Protein AF-A0A6A4PT40-F1 (afdb_monomer_lite)

Foldseek 3Di:
DQVLVCVLLVHDDPDDDDDDDPPDDDPDDDDDCVVCCVPVVDDDDQDPSNVVNVVVVVVCVVVVPDRDDDPPPPPPDDD

Radius of gyration: 19.83 Å; chains: 1; bounding box: 55×39×38 Å

Structure (mmCIF, N/CA/C/O backbone):
data_AF-A0A6A4PT40-F1
#
_entry.id   AF-A0A6A4PT40-F1
#
loop_
_atom_site.group_PDB
_atom_site.id
_atom_site.type_symbol
_atom_site.label_atom_id
_atom_site.label_alt_id
_atom_site.label_comp_id
_atom_site.label_asym_i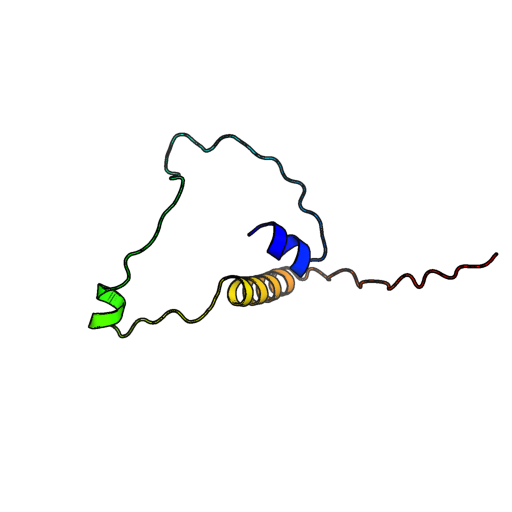d
_atom_site.label_entity_id
_atom_site.label_seq_id
_atom_site.pdbx_PDB_ins_code
_atom_site.Cartn_x
_atom_site.Cartn_y
_atom_site.Cartn_z
_atom_site.occupancy
_atom_site.B_iso_or_equiv
_atom_site.auth_seq_id
_atom_site.auth_comp_id
_atom_site.auth_asym_id
_atom_site.auth_atom_id
_atom_site.pdbx_PDB_model_num
ATOM 1 N N . MET A 1 1 ? -1.635 7.266 3.155 1.00 91.75 1 MET A N 1
ATOM 2 C CA . MET A 1 1 ? -2.224 5.906 3.166 1.00 91.75 1 MET A CA 1
ATOM 3 C C . MET A 1 1 ? -3.431 5.795 4.094 1.00 91.75 1 MET A C 1
ATOM 5 O O . MET A 1 1 ? -4.518 5.598 3.578 1.00 91.75 1 MET A O 1
ATOM 9 N N . VAL A 1 2 ? -3.288 5.950 5.422 1.00 94.56 2 VAL A N 1
ATOM 10 C CA . VAL A 1 2 ? -4.410 5.763 6.377 1.00 94.56 2 VAL A CA 1
ATOM 11 C C . VAL A 1 2 ? -5.648 6.597 6.022 1.00 94.56 2 VAL A C 1
ATOM 13 O O . VAL A 1 2 ? -6.738 6.048 6.009 1.00 94.56 2 VAL A O 1
ATOM 16 N N . GLY A 1 3 ? -5.495 7.871 5.643 1.00 96.56 3 GLY A N 1
ATOM 17 C CA . GLY A 1 3 ? -6.635 8.708 5.229 1.00 96.56 3 GLY A CA 1
ATOM 18 C C . GLY A 1 3 ? -7.448 8.127 4.062 1.00 96.56 3 GLY A C 1
ATOM 19 O O . GLY A 1 3 ? -8.669 8.091 4.135 1.00 96.56 3 GLY A O 1
ATOM 20 N N . MET A 1 4 ? -6.785 7.555 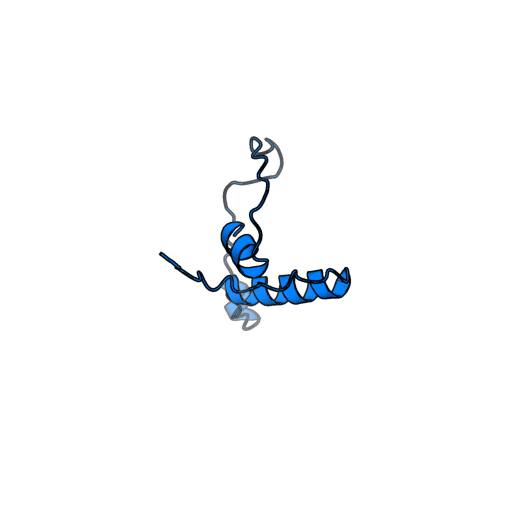3.050 1.00 96.31 4 MET A N 1
ATOM 21 C CA . MET A 1 4 ? -7.470 6.901 1.924 1.00 96.31 4 MET A CA 1
ATOM 22 C C . MET A 1 4 ? -8.271 5.672 2.381 1.00 96.31 4 MET A C 1
ATOM 24 O O . MET A 1 4 ? -9.335 5.393 1.841 1.00 96.31 4 MET A O 1
ATOM 28 N N . LEU A 1 5 ? -7.781 4.931 3.385 1.00 95.62 5 LEU A N 1
ATOM 29 C CA . LEU A 1 5 ? -8.544 3.832 3.986 1.00 95.62 5 LEU A CA 1
ATOM 30 C C . LEU A 1 5 ? -9.767 4.348 4.750 1.00 95.62 5 LEU A C 1
ATOM 32 O O . LEU A 1 5 ? -10.828 3.742 4.651 1.00 95.62 5 LEU A O 1
ATOM 36 N N . GLU A 1 6 ? -9.634 5.452 5.490 1.00 95.88 6 GLU A N 1
ATOM 37 C CA . GLU A 1 6 ? -10.763 6.059 6.206 1.00 95.88 6 GLU A CA 1
ATOM 38 C C . GLU A 1 6 ? -11.874 6.498 5.247 1.00 95.88 6 GLU A C 1
ATOM 40 O O . GLU A 1 6 ? -13.046 6.299 5.555 1.00 95.88 6 GLU A O 1
ATOM 45 N N . GLU A 1 7 ? -11.511 7.054 4.088 1.00 94.88 7 GLU A N 1
ATOM 46 C CA . GLU A 1 7 ? -12.444 7.427 3.018 1.00 94.88 7 GLU A CA 1
ATOM 47 C C . GLU A 1 7 ? -13.109 6.195 2.391 1.00 94.88 7 GLU A C 1
ATOM 49 O O . GLU A 1 7 ? -14.333 6.131 2.306 1.00 94.88 7 GLU A O 1
ATOM 54 N N . LEU A 1 8 ? -12.321 5.182 2.006 1.00 93.19 8 LEU A N 1
ATOM 55 C CA . LEU A 1 8 ? -12.835 3.952 1.388 1.00 93.19 8 LEU A CA 1
ATOM 56 C C . LEU A 1 8 ? -13.767 3.154 2.312 1.00 93.19 8 LEU A C 1
ATOM 58 O O . LEU A 1 8 ? -14.656 2.459 1.826 1.00 93.19 8 LEU A O 1
ATOM 62 N N . LEU A 1 9 ? -13.545 3.222 3.626 1.00 92.19 9 LEU A N 1
ATOM 63 C CA . LEU A 1 9 ? -14.313 2.494 4.641 1.00 92.19 9 LEU A CA 1
ATOM 64 C C . LEU A 1 9 ? -15.353 3.366 5.357 1.00 92.19 9 LEU A C 1
ATOM 66 O O . LEU A 1 9 ? -16.073 2.857 6.215 1.00 92.19 9 LEU A O 1
ATOM 70 N N . ASN A 1 10 ? -15.400 4.666 5.051 1.00 92.44 10 ASN A N 1
ATOM 71 C CA . ASN A 1 10 ? -16.191 5.673 5.760 1.00 92.44 10 ASN A CA 1
ATOM 72 C C . ASN A 1 10 ? -16.067 5.578 7.297 1.00 92.44 10 ASN A C 1
ATOM 74 O O . ASN A 1 10 ? -17.052 5.600 8.037 1.00 92.44 10 ASN A O 1
ATOM 78 N N . LYS A 1 11 ? -14.840 5.400 7.797 1.00 92.50 11 LYS A N 1
ATOM 79 C CA . LYS A 1 11 ? -14.583 5.173 9.224 1.00 92.50 11 LYS A CA 1
ATOM 80 C C . LYS A 1 11 ? -13.246 5.755 9.645 1.00 92.50 11 LYS A C 1
ATOM 82 O O . LYS A 1 11 ? -12.216 5.437 9.063 1.00 92.50 11 LYS A O 1
ATOM 87 N N . LYS A 1 12 ? -13.249 6.558 10.712 1.00 95.75 12 LYS A N 1
ATOM 88 C CA . LYS A 1 12 ? -12.018 7.103 11.295 1.00 95.75 12 LYS A CA 1
ATOM 89 C C . LYS A 1 12 ? -11.211 6.032 12.022 1.00 95.75 12 LYS A C 1
ATOM 91 O O . LYS A 1 12 ? -11.754 5.247 12.803 1.00 95.75 12 LYS A O 1
ATOM 96 N N . ALA A 1 13 ? -9.906 6.018 11.771 1.00 96.00 13 ALA A N 1
ATOM 97 C CA . ALA A 1 13 ? -8.984 5.099 12.410 1.00 96.00 13 ALA A CA 1
ATOM 98 C C . ALA A 1 13 ? -8.670 5.567 13.836 1.00 96.00 13 ALA A C 1
ATOM 100 O O . ALA A 1 13 ? -8.318 6.725 14.073 1.00 96.00 13 ALA A O 1
ATOM 101 N N . LYS A 1 14 ? -8.728 4.638 14.794 1.00 96.25 14 LYS A N 1
ATOM 102 C CA . LYS A 1 14 ? -8.182 4.844 16.140 1.00 96.25 14 LYS A CA 1
ATOM 103 C C . LYS A 1 14 ? -6.667 4.651 16.069 1.00 96.25 14 LYS A C 1
ATOM 105 O O . LYS A 1 14 ? -6.185 3.523 16.050 1.00 96.25 14 LYS A O 1
ATOM 110 N N . LYS A 1 15 ? -5.926 5.750 15.942 1.00 93.69 15 LYS A N 1
ATOM 111 C CA . LYS A 1 15 ? -4.470 5.741 15.746 1.00 93.69 15 LYS A CA 1
ATOM 112 C C . LYS A 1 15 ? -3.750 5.689 17.095 1.00 93.69 15 LYS A C 1
ATOM 114 O O . LYS A 1 15 ? -3.950 6.572 17.921 1.00 93.69 15 LYS A O 1
ATOM 119 N N . HIS A 1 16 ? -2.885 4.696 17.284 1.00 94.81 16 HIS A N 1
ATOM 120 C CA . HIS A 1 16 ? -1.919 4.644 18.382 1.00 94.81 16 HIS A CA 1
ATOM 121 C C . HIS A 1 16 ? -0.516 4.703 17.776 1.00 94.81 16 HIS A C 1
ATOM 123 O O . H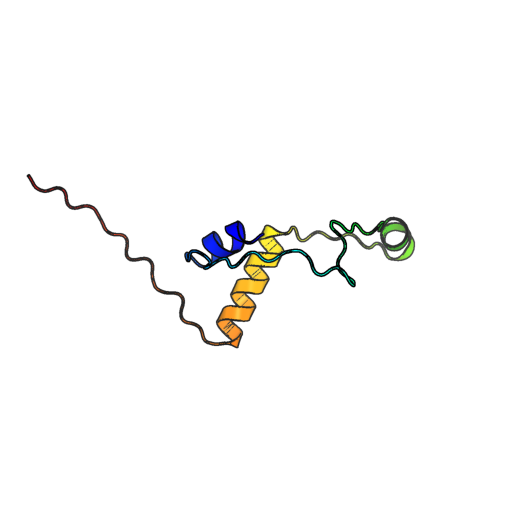IS A 1 16 ? 0.008 3.699 17.298 1.00 94.81 16 HIS A O 1
ATOM 129 N N . VAL A 1 17 ? 0.037 5.913 17.682 1.00 92.12 17 VAL A N 1
ATOM 130 C CA . VAL A 1 17 ? 1.347 6.137 17.064 1.00 92.12 17 VAL A CA 1
ATOM 131 C C . VAL A 1 17 ? 2.426 5.811 18.088 1.00 92.12 17 VAL A C 1
ATOM 133 O O . VAL A 1 17 ? 2.468 6.421 19.153 1.00 92.12 17 VAL A O 1
ATOM 136 N N . ILE A 1 18 ? 3.296 4.867 17.748 1.00 91.88 18 ILE A N 1
ATOM 137 C CA . ILE A 1 18 ? 4.462 4.497 18.551 1.00 91.88 18 ILE A CA 1
ATOM 138 C C . ILE A 1 18 ? 5.744 4.950 17.853 1.00 91.88 18 ILE A C 1
ATOM 140 O O . ILE A 1 18 ? 5.754 5.218 16.650 1.00 91.88 18 ILE A O 1
ATOM 144 N N . LYS A 1 19 ? 6.838 5.039 18.612 1.00 90.88 19 LYS A N 1
ATOM 145 C CA . LYS A 1 19 ? 8.163 5.306 18.048 1.00 90.88 19 LYS A CA 1
ATOM 146 C C . LYS A 1 19 ? 8.562 4.151 17.125 1.00 90.88 19 LYS A C 1
ATOM 148 O O . LYS A 1 19 ? 8.345 2.994 17.477 1.00 90.88 19 LYS A O 1
ATOM 153 N N . MET A 1 20 ? 9.157 4.479 15.975 1.00 88.19 20 MET A N 1
ATOM 154 C CA . MET A 1 20 ? 9.693 3.483 15.044 1.00 88.19 20 MET A CA 1
ATOM 155 C C . MET A 1 20 ? 10.621 2.513 15.797 1.00 88.19 20 MET A C 1
ATOM 157 O O . MET A 1 20 ? 11.499 2.989 16.532 1.00 88.19 20 MET A O 1
ATOM 161 N N . PRO A 1 21 ? 10.420 1.190 15.658 1.00 87.50 21 PRO A N 1
ATOM 162 C CA . PRO A 1 21 ? 11.339 0.201 16.200 1.00 87.50 21 PRO A CA 1
ATOM 163 C C . PRO A 1 21 ? 12.766 0.489 15.733 1.00 87.50 21 PRO A C 1
ATOM 165 O O . PRO A 1 21 ? 12.997 0.868 14.589 1.00 87.50 21 PRO A O 1
ATOM 168 N N . ILE A 1 22 ? 13.738 0.335 16.632 1.00 81.81 22 ILE A N 1
ATOM 169 C CA . ILE A 1 22 ? 15.148 0.646 16.337 1.00 81.81 22 ILE A CA 1
ATOM 170 C C . ILE A 1 22 ? 15.740 -0.362 15.332 1.00 81.81 22 ILE A C 1
ATOM 172 O O . ILE A 1 22 ? 16.760 -0.094 14.704 1.00 81.81 22 ILE A O 1
ATOM 176 N N . ASN A 1 23 ? 15.108 -1.524 15.170 1.00 84.81 23 ASN A N 1
ATOM 177 C CA . ASN A 1 23 ? 15.580 -2.631 14.354 1.00 84.81 23 ASN A CA 1
ATOM 178 C C . ASN A 1 23 ? 14.684 -2.876 13.127 1.00 84.81 23 ASN A C 1
ATOM 180 O O . ASN A 1 23 ? 13.479 -3.065 13.248 1.00 84.81 23 ASN A O 1
ATOM 184 N N . GLY A 1 24 ? 15.302 -2.969 11.949 1.00 83.88 24 GLY A N 1
ATOM 185 C CA . GLY A 1 24 ? 14.684 -3.494 10.724 1.00 83.88 24 GLY A CA 1
ATOM 186 C C . GLY A 1 24 ? 13.890 -2.487 9.888 1.00 83.88 24 GLY A C 1
ATOM 187 O O . GLY A 1 24 ? 13.992 -2.532 8.663 1.00 83.88 24 GLY A O 1
ATOM 188 N N . ASP A 1 25 ? 13.160 -1.562 10.512 1.00 89.38 25 ASP A N 1
ATOM 189 C CA . ASP A 1 25 ? 12.424 -0.526 9.782 1.00 89.38 25 ASP A CA 1
ATOM 190 C C . ASP A 1 25 ? 13.354 0.597 9.309 1.00 89.38 25 ASP A C 1
ATOM 192 O O . ASP A 1 25 ? 14.225 1.075 10.038 1.00 89.38 25 ASP A O 1
ATOM 196 N N . VAL A 1 26 ? 13.135 1.059 8.078 1.00 89.44 26 VAL A N 1
ATOM 197 C CA . VAL A 1 26 ? 13.790 2.249 7.525 1.00 89.44 26 VAL A CA 1
ATOM 198 C C . VAL A 1 26 ? 12.736 3.303 7.176 1.00 89.44 26 VAL A C 1
ATOM 200 O O . VAL A 1 26 ? 11.625 2.940 6.786 1.00 89.44 26 VAL A O 1
ATOM 203 N N . PRO A 1 27 ? 13.051 4.609 7.256 1.00 88.75 27 PRO A N 1
ATOM 204 C CA . PRO A 1 27 ? 12.061 5.661 7.021 1.00 88.75 27 PRO A CA 1
ATOM 205 C C . PRO A 1 27 ? 11.413 5.626 5.634 1.00 88.75 27 PRO A C 1
ATOM 207 O O . PRO A 1 27 ? 10.218 5.882 5.510 1.00 88.75 27 PRO A O 1
ATOM 210 N N . TYR A 1 28 ? 12.192 5.307 4.595 1.00 91.12 28 TYR A N 1
ATOM 211 C CA . TYR A 1 28 ? 11.724 5.254 3.212 1.00 91.12 28 TYR A CA 1
ATOM 212 C C . TYR A 1 28 ? 12.500 4.204 2.421 1.00 91.12 28 TYR A C 1
ATOM 214 O O . TYR A 1 28 ? 13.715 4.080 2.569 1.00 91.12 28 TYR A O 1
ATOM 222 N N . THR A 1 29 ? 11.812 3.504 1.520 1.00 93.38 29 THR A N 1
ATOM 223 C CA . THR A 1 29 ? 12.435 2.634 0.516 1.00 93.38 29 THR A CA 1
ATOM 224 C C . THR A 1 29 ? 11.838 2.911 -0.852 1.00 93.38 29 THR A C 1
ATOM 226 O O . THR A 1 29 ? 10.639 3.143 -0.990 1.00 93.38 29 THR A O 1
ATOM 229 N N . HIS A 1 30 ? 12.688 2.887 -1.875 1.00 95.19 30 HIS A N 1
ATOM 230 C CA . HIS A 1 30 ? 12.277 3.043 -3.264 1.00 95.19 30 HIS A CA 1
ATOM 231 C C . HIS A 1 30 ? 13.070 2.058 -4.115 1.00 95.19 30 HIS A C 1
ATOM 233 O O . HIS A 1 30 ? 14.298 2.029 -4.060 1.00 95.19 30 HIS A O 1
ATOM 239 N N . ALA A 1 31 ? 12.369 1.243 -4.899 1.00 95.94 31 ALA A N 1
ATOM 240 C CA . ALA A 1 31 ? 13.013 0.306 -5.805 1.00 95.94 31 ALA A CA 1
ATOM 241 C C . ALA A 1 31 ? 13.440 1.019 -7.094 1.00 95.94 31 ALA A C 1
ATOM 243 O O . ALA A 1 31 ? 12.619 1.648 -7.764 1.00 95.94 31 ALA A O 1
ATOM 244 N N . ASN A 1 32 ? 14.705 0.864 -7.488 1.00 97.44 32 ASN A N 1
ATOM 245 C CA . ASN A 1 32 ? 15.120 1.158 -8.855 1.00 97.44 32 ASN A CA 1
ATOM 246 C C . ASN A 1 32 ? 14.700 -0.011 -9.757 1.00 97.44 32 ASN A C 1
ATOM 248 O O . ASN A 1 32 ? 15.257 -1.102 -9.670 1.00 97.44 32 ASN A O 1
ATOM 252 N N . VAL A 1 33 ? 13.718 0.226 -10.626 1.00 97.12 33 VAL A N 1
ATOM 253 C CA . VAL A 1 33 ? 13.134 -0.806 -11.500 1.00 97.12 33 VAL A CA 1
ATOM 254 C C . VAL A 1 33 ? 13.672 -0.770 -12.932 1.00 97.12 33 VAL A C 1
ATOM 256 O O . VAL A 1 33 ? 13.139 -1.461 -13.796 1.00 97.12 33 VAL A O 1
ATOM 259 N N . SER A 1 34 ? 14.733 -0.002 -13.199 1.00 98.31 34 SER A N 1
ATOM 260 C CA . SER A 1 34 ? 15.277 0.190 -14.555 1.00 98.31 34 SER A CA 1
ATOM 261 C C . SER A 1 34 ? 15.688 -1.130 -15.215 1.00 98.31 34 SER A C 1
ATOM 263 O O . SER A 1 34 ? 15.415 -1.343 -16.395 1.00 98.31 34 SER A O 1
ATOM 265 N N . LEU A 1 35 ? 16.289 -2.047 -14.447 1.00 98.25 35 LEU A N 1
ATOM 266 C CA . LEU A 1 35 ? 16.700 -3.357 -14.955 1.00 98.25 35 LEU A CA 1
ATOM 267 C C . LEU A 1 35 ? 15.492 -4.241 -15.294 1.00 98.25 35 LEU A C 1
ATOM 269 O O . LEU A 1 35 ? 15.421 -4.785 -16.389 1.00 98.25 35 LEU A O 1
ATOM 273 N N . ALA A 1 36 ? 14.502 -4.330 -14.400 1.00 98.31 36 ALA A N 1
ATOM 274 C CA . ALA A 1 36 ? 13.279 -5.097 -14.648 1.00 98.31 36 ALA A CA 1
ATOM 275 C C . ALA A 1 36 ? 12.468 -4.526 -15.825 1.00 98.31 36 ALA A C 1
ATOM 277 O O . ALA A 1 36 ? 11.895 -5.276 -16.611 1.00 98.31 36 ALA A O 1
ATOM 278 N N . TYR A 1 37 ? 12.444 -3.201 -15.979 1.00 98.25 37 TYR A N 1
ATOM 279 C CA . TYR A 1 37 ? 11.840 -2.552 -17.138 1.00 98.25 37 TYR A CA 1
ATOM 280 C C . TYR A 1 37 ? 12.526 -2.983 -18.440 1.00 98.25 37 TYR A C 1
ATOM 282 O O . TYR A 1 37 ? 11.843 -3.354 -19.391 1.00 98.25 37 TYR A O 1
ATOM 290 N N . LYS A 1 38 ? 13.865 -2.943 -18.479 1.00 98.50 38 LYS A N 1
ATOM 291 C CA . LYS A 1 38 ? 14.652 -3.253 -19.679 1.00 98.50 38 LYS A CA 1
ATOM 292 C C . LYS A 1 38 ? 14.590 -4.735 -20.052 1.00 98.50 38 LYS A C 1
ATOM 294 O O . LYS A 1 38 ? 14.350 -5.049 -21.210 1.00 98.50 38 LYS A O 1
ATOM 299 N N . GLU A 1 39 ? 14.803 -5.620 -19.084 1.00 98.50 39 GLU A N 1
ATOM 300 C CA . GLU A 1 39 ? 14.994 -7.054 -19.337 1.00 98.50 39 GLU A CA 1
ATOM 301 C C . GLU A 1 39 ? 13.668 -7.833 -19.350 1.00 98.50 39 GLU A C 1
ATOM 303 O O . GLU A 1 39 ? 13.551 -8.839 -20.040 1.00 98.50 39 GLU A O 1
ATOM 308 N N . LEU A 1 40 ? 12.651 -7.370 -18.609 1.00 98.25 40 LEU A N 1
ATOM 309 C CA . LEU A 1 40 ? 11.366 -8.075 -18.459 1.00 98.25 40 LEU A CA 1
ATOM 310 C C . LEU A 1 40 ? 10.173 -7.290 -19.013 1.00 98.25 40 LEU A C 1
ATOM 312 O O . LEU A 1 40 ? 9.037 -7.755 -18.935 1.00 98.25 40 LEU A O 1
ATOM 316 N N . GLY A 1 41 ? 10.388 -6.068 -19.506 1.00 98.00 41 GLY A N 1
ATOM 317 C CA . GLY A 1 41 ? 9.293 -5.184 -19.900 1.00 98.00 41 GLY A CA 1
ATOM 318 C C . GLY A 1 41 ? 8.394 -4.776 -18.728 1.00 98.00 41 GLY A C 1
ATOM 319 O O . GLY A 1 41 ? 7.240 -4.406 -18.948 1.00 98.00 41 GLY A O 1
ATOM 320 N N . TYR A 1 42 ? 8.882 -4.857 -17.483 1.00 97.94 42 TYR A N 1
ATOM 321 C CA . TYR A 1 42 ? 8.080 -4.564 -16.297 1.00 97.94 42 TYR A CA 1
ATOM 322 C C . TYR A 1 42 ? 7.663 -3.087 -16.250 1.00 97.94 42 TYR A C 1
ATOM 324 O O . TYR A 1 42 ? 8.503 -2.188 -16.181 1.00 97.94 42 TYR A O 1
ATOM 332 N N . LYS A 1 43 ? 6.348 -2.839 -16.259 1.00 97.44 43 LYS A N 1
ATOM 333 C CA . LYS A 1 43 ? 5.739 -1.500 -16.212 1.00 97.44 43 LYS A CA 1
ATOM 334 C C . LYS A 1 43 ? 4.555 -1.500 -15.238 1.00 97.44 43 LYS A C 1
ATOM 336 O O . LYS A 1 43 ? 3.446 -1.851 -15.645 1.00 97.44 43 LYS A O 1
ATOM 341 N N . PRO A 1 44 ? 4.746 -1.154 -13.951 1.00 96.06 44 PRO A N 1
ATOM 342 C CA . PRO A 1 44 ? 3.636 -1.091 -13.008 1.00 96.06 44 PRO A CA 1
ATOM 343 C C . PRO A 1 44 ? 2.678 0.042 -13.392 1.00 96.06 44 PRO A C 1
ATOM 345 O O . PRO A 1 44 ? 3.086 1.187 -13.547 1.00 96.06 44 PRO A O 1
ATOM 348 N N . THR A 1 45 ? 1.392 -0.278 -13.540 1.00 97.38 45 THR A N 1
ATOM 349 C CA . THR A 1 45 ? 0.343 0.672 -13.976 1.00 97.38 45 THR A CA 1
ATOM 350 C C . THR A 1 45 ? -0.760 0.885 -12.943 1.00 97.38 45 THR A C 1
ATOM 352 O O . THR A 1 45 ? -1.688 1.662 -13.161 1.00 97.38 45 THR A O 1
ATOM 355 N N . THR A 1 46 ? -0.714 0.161 -11.824 1.00 97.25 46 THR A N 1
ATOM 356 C CA . THR A 1 46 ? -1.688 0.325 -10.742 1.00 97.25 46 THR A CA 1
ATOM 357 C C . THR A 1 46 ? -1.158 1.355 -9.760 1.00 97.25 46 THR A C 1
ATOM 359 O O . THR A 1 46 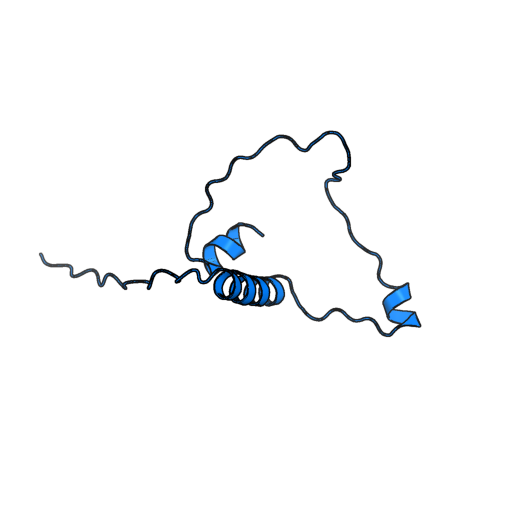? -0.193 1.086 -9.050 1.00 97.25 46 THR A O 1
ATOM 362 N N . ASP A 1 47 ? -1.796 2.522 -9.722 1.00 97.31 47 ASP A N 1
ATOM 363 C CA . ASP A 1 47 ? -1.537 3.519 -8.690 1.00 97.31 47 ASP A CA 1
ATOM 364 C C . ASP A 1 47 ? -2.032 3.052 -7.308 1.00 97.31 47 ASP A C 1
ATOM 366 O O . ASP A 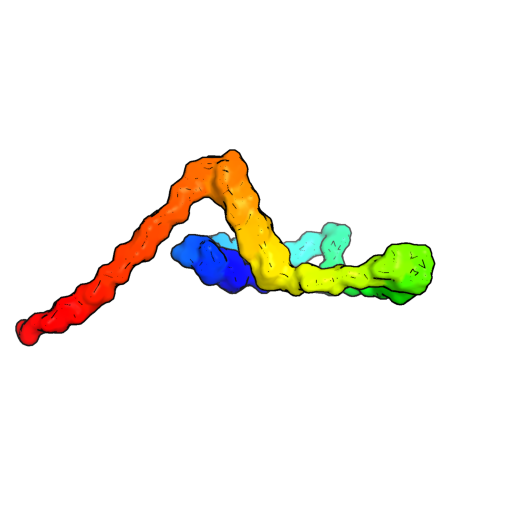1 47 ? -2.787 2.079 -7.167 1.00 97.31 47 ASP A O 1
ATOM 370 N N . LEU A 1 48 ? -1.604 3.776 -6.272 1.00 96.12 48 LEU A N 1
ATOM 371 C CA . LEU A 1 48 ? -1.918 3.452 -4.884 1.00 96.12 48 LEU A CA 1
ATOM 372 C C . LEU A 1 48 ? -3.430 3.426 -4.613 1.00 96.12 48 LEU A C 1
ATOM 374 O O . LEU A 1 48 ? -3.905 2.506 -3.951 1.00 96.12 48 LEU A O 1
ATOM 378 N N . ALA A 1 49 ? -4.194 4.393 -5.123 1.00 96.12 49 ALA A N 1
ATOM 379 C CA . ALA A 1 49 ? -5.626 4.502 -4.850 1.00 96.12 49 ALA A CA 1
ATOM 380 C C . ALA A 1 49 ? -6.405 3.335 -5.480 1.00 96.12 49 ALA A C 1
ATOM 382 O O . ALA A 1 49 ? -7.239 2.698 -4.827 1.00 96.12 49 ALA A O 1
ATOM 383 N N . LYS A 1 50 ? -6.086 2.996 -6.733 1.00 97.50 50 LYS A N 1
ATOM 384 C CA . LYS A 1 50 ? -6.656 1.858 -7.461 1.00 97.50 50 LYS A CA 1
ATOM 385 C C . LYS A 1 50 ? -6.318 0.535 -6.782 1.00 97.50 50 LYS A C 1
ATOM 387 O O . LYS A 1 50 ? -7.200 -0.317 -6.646 1.00 97.50 50 LYS A O 1
ATOM 392 N N . GLY A 1 51 ? -5.068 0.359 -6.351 1.00 97.69 51 GLY A N 1
ATOM 393 C CA . GLY A 1 51 ? -4.632 -0.821 -5.604 1.00 97.69 51 GLY A CA 1
ATOM 394 C C . GLY A 1 51 ? -5.377 -0.965 -4.277 1.00 97.69 51 GLY A C 1
ATOM 395 O O . GLY A 1 51 ? -5.947 -2.019 -3.993 1.00 97.69 51 GLY A O 1
ATOM 396 N N . LEU A 1 52 ? -5.467 0.123 -3.512 1.00 97.44 52 LEU A N 1
ATOM 397 C CA . LEU A 1 52 ? -6.110 0.143 -2.202 1.00 97.44 52 LEU A CA 1
ATOM 398 C C . LEU A 1 52 ? -7.617 -0.141 -2.280 1.00 97.44 52 LEU A C 1
ATOM 400 O O . LEU A 1 52 ? -8.136 -0.915 -1.480 1.00 97.44 52 LEU A O 1
ATOM 404 N N . LYS A 1 53 ? -8.319 0.397 -3.287 1.00 96.62 53 LYS A N 1
ATOM 405 C CA . LYS A 1 53 ? -9.743 0.099 -3.525 1.00 96.62 53 LYS A CA 1
ATOM 406 C C . LYS A 1 53 ? -9.982 -1.391 -3.788 1.00 96.62 53 LYS A C 1
ATOM 408 O O . LYS A 1 53 ? -10.925 -1.970 -3.249 1.00 96.62 53 LYS A O 1
ATOM 413 N N . LYS A 1 54 ? -9.131 -2.023 -4.608 1.00 97.50 54 LYS A N 1
ATOM 414 C CA . LYS A 1 54 ? -9.202 -3.471 -4.873 1.00 97.50 54 LYS A CA 1
ATOM 415 C C . LYS A 1 54 ? -8.929 -4.280 -3.606 1.00 97.50 54 LYS A C 1
ATOM 417 O O . LYS A 1 54 ? -9.662 -5.226 -3.333 1.00 97.50 54 LYS A O 1
ATOM 422 N N . PHE A 1 55 ? -7.921 -3.878 -2.833 1.00 96.94 55 PHE A N 1
ATOM 423 C CA . PHE A 1 55 ? -7.578 -4.514 -1.565 1.00 96.94 55 PHE A CA 1
ATOM 424 C C . PHE A 1 55 ? -8.740 -4.464 -0.566 1.00 96.94 55 PHE A C 1
ATOM 426 O O . PHE A 1 55 ? -9.131 -5.504 -0.047 1.00 96.94 55 PHE A O 1
ATOM 433 N N . VAL A 1 56 ? -9.347 -3.291 -0.350 1.00 95.62 56 VAL A N 1
ATOM 434 C CA . VAL A 1 56 ? -10.494 -3.136 0.562 1.00 95.62 56 VAL A CA 1
ATOM 435 C C . VAL A 1 56 ? -11.660 -4.023 0.131 1.00 95.62 56 VAL A C 1
ATOM 437 O O . VAL A 1 56 ? -12.212 -4.742 0.961 1.00 95.62 56 VAL A O 1
ATOM 440 N N . LYS A 1 57 ? -12.000 -4.032 -1.167 1.00 95.12 57 LYS A N 1
ATOM 441 C CA . LYS A 1 57 ? -13.059 -4.902 -1.703 1.00 95.12 57 LYS A CA 1
ATOM 442 C C . LYS A 1 57 ? -12.788 -6.377 -1.395 1.00 95.12 57 LYS A C 1
ATOM 444 O O . LYS A 1 57 ? -13.699 -7.078 -0.962 1.00 95.12 57 LYS A O 1
ATOM 449 N N . TRP A 1 58 ? -11.558 -6.839 -1.624 1.00 96.31 58 TRP A N 1
ATOM 450 C CA . TRP A 1 58 ? -11.158 -8.212 -1.317 1.00 96.31 58 TRP A CA 1
ATOM 451 C C . TRP A 1 58 ? -11.251 -8.506 0.185 1.00 96.31 58 TRP A C 1
ATOM 453 O O . TRP A 1 58 ? -11.901 -9.472 0.565 1.00 96.31 58 TRP A O 1
ATOM 463 N N . TYR A 1 59 ? -10.669 -7.658 1.034 1.00 95.50 59 TYR A N 1
ATOM 464 C CA . TYR A 1 59 ? -10.593 -7.879 2.480 1.00 95.50 59 TYR A CA 1
ATOM 465 C C . TYR A 1 59 ? -11.982 -7.946 3.128 1.00 95.50 59 TYR A C 1
ATOM 467 O O . TYR A 1 59 ? -12.290 -8.868 3.879 1.00 95.50 59 TYR A O 1
ATOM 475 N N . VAL A 1 60 ? -12.847 -6.984 2.800 1.00 92.19 60 VAL A N 1
ATOM 476 C CA . VAL A 1 60 ? -14.221 -6.914 3.315 1.00 92.19 60 VAL A CA 1
ATOM 477 C C . VAL A 1 60 ? -15.032 -8.133 2.876 1.00 92.19 60 VAL A C 1
ATOM 479 O O . VAL A 1 60 ? -15.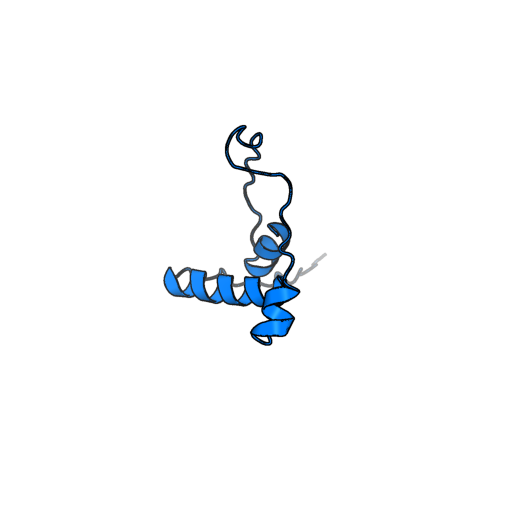733 -8.722 3.696 1.00 92.19 60 VAL A O 1
ATOM 482 N N . GLY A 1 61 ? -14.896 -8.541 1.608 1.00 93.50 61 GLY A N 1
ATOM 483 C CA . GLY A 1 61 ? -15.555 -9.735 1.081 1.00 93.50 61 GLY A CA 1
ATOM 484 C C . GLY A 1 61 ? -15.051 -11.027 1.725 1.00 93.50 61 GLY A C 1
ATOM 485 O O . GLY A 1 61 ? -15.856 -11.883 2.071 1.00 93.50 61 GLY A O 1
ATOM 486 N N . TYR A 1 62 ? -13.739 -11.146 1.939 1.00 95.31 62 TYR A N 1
ATOM 487 C CA . TYR A 1 62 ? -13.122 -12.320 2.555 1.00 95.31 62 TYR A CA 1
ATOM 488 C C . TYR A 1 62 ? -13.585 -12.531 4.004 1.00 95.31 62 TYR A C 1
ATOM 490 O O . TYR A 1 62 ? -13.893 -13.653 4.392 1.00 95.31 62 TYR A O 1
ATOM 498 N N . TYR A 1 63 ? -13.682 -11.457 4.795 1.00 94.38 63 TYR A N 1
ATOM 499 C CA . TYR A 1 63 ? -14.113 -11.527 6.198 1.00 94.38 63 TYR A CA 1
ATOM 500 C C . TYR A 1 63 ? -15.628 -11.353 6.405 1.00 94.38 63 TYR A C 1
ATOM 502 O O . TYR A 1 63 ? -16.083 -11.335 7.547 1.00 94.38 63 TYR A O 1
ATOM 510 N N . GLY A 1 64 ? -16.419 -11.198 5.337 1.00 86.56 64 GLY A N 1
ATOM 511 C CA . GLY A 1 64 ? -17.876 -11.039 5.432 1.00 86.56 64 GLY A CA 1
ATOM 512 C C . GLY A 1 64 ? -18.329 -9.781 6.187 1.00 86.56 64 GLY A C 1
ATOM 513 O O . GLY A 1 64 ? -19.395 -9.772 6.800 1.00 86.56 64 GLY A O 1
ATOM 514 N N . ILE A 1 65 ? -17.523 -8.716 6.177 1.00 80.12 65 ILE A N 1
ATOM 515 C CA . ILE A 1 65 ? -17.824 -7.482 6.913 1.00 80.12 65 ILE A CA 1
ATOM 516 C C . ILE A 1 65 ? -18.883 -6.698 6.124 1.00 80.12 65 ILE A C 1
ATOM 518 O O . ILE A 1 65 ? -18.625 -6.237 5.017 1.00 80.12 65 ILE A O 1
ATOM 522 N N . GLN A 1 66 ? -20.083 -6.513 6.673 1.00 66.56 66 GLN A N 1
ATOM 523 C CA . GLN A 1 66 ? -21.087 -5.648 6.046 1.00 66.56 66 GLN A CA 1
ATOM 524 C C . GLN A 1 66 ? -20.675 -4.180 6.228 1.00 66.56 66 GLN A C 1
ATOM 526 O O . GLN A 1 66 ? -20.525 -3.700 7.353 1.00 66.56 66 GLN A O 1
ATOM 531 N N . SER A 1 67 ? -20.460 -3.453 5.128 1.00 58.44 67 SER A N 1
ATOM 532 C CA . SER A 1 67 ? -20.263 -2.003 5.180 1.00 58.44 67 SER A CA 1
ATOM 533 C C . SER A 1 67 ? -21.558 -1.339 5.646 1.00 58.44 67 SER A C 1
ATOM 535 O O . SER A 1 67 ? -22.603 -1.542 5.028 1.00 58.44 67 SER A O 1
ATOM 537 N N . ILE A 1 68 ? -21.491 -0.555 6.722 1.00 58.81 68 ILE A N 1
ATOM 538 C CA . ILE A 1 68 ? -22.644 0.165 7.277 1.00 58.81 68 ILE A CA 1
ATOM 539 C C . ILE A 1 68 ? -23.217 1.088 6.181 1.00 58.81 68 ILE A C 1
ATOM 541 O O . ILE A 1 68 ? -22.456 1.892 5.632 1.00 58.81 68 ILE A O 1
ATOM 545 N N . PRO A 1 69 ? -24.514 0.993 5.831 1.00 52.34 69 PRO A N 1
ATOM 546 C CA . PRO A 1 69 ? -25.114 1.870 4.834 1.00 52.34 69 PRO A CA 1
ATOM 547 C C . PRO A 1 69 ? -25.077 3.322 5.322 1.00 52.34 69 PRO A C 1
ATOM 549 O O . PRO A 1 69 ? -25.456 3.624 6.453 1.00 52.34 69 PRO A O 1
ATOM 552 N N . VAL A 1 70 ? -24.608 4.230 4.464 1.00 55.44 70 VAL A N 1
ATOM 553 C CA . VAL A 1 70 ? -24.622 5.671 4.734 1.00 55.44 70 VAL A CA 1
ATOM 554 C C . VAL A 1 70 ? -26.070 6.147 4.652 1.00 55.44 70 VAL A C 1
ATOM 556 O O . VAL A 1 70 ? -26.588 6.390 3.565 1.00 55.44 70 VAL A O 1
ATOM 559 N N . THR A 1 71 ? -26.746 6.279 5.790 1.00 50.69 71 THR A N 1
ATOM 560 C CA . THR A 1 71 ? -28.004 7.026 5.855 1.00 50.69 71 THR A CA 1
ATOM 561 C C . THR A 1 71 ? -27.700 8.498 5.592 1.00 50.69 71 THR A C 1
ATOM 563 O O . THR A 1 71 ? -27.066 9.165 6.411 1.00 50.69 71 THR A O 1
ATOM 566 N N . HIS A 1 72 ? -28.134 8.997 4.433 1.00 46.06 72 HIS A N 1
ATOM 567 C CA . HIS A 1 72 ? -28.241 10.428 4.161 1.00 46.06 72 HIS A CA 1
ATOM 568 C C . HIS A 1 72 ? -29.216 11.017 5.188 1.00 46.06 72 HIS A C 1
ATOM 570 O O . HIS A 1 72 ? -30.427 10.846 5.066 1.00 46.06 72 HIS A O 1
ATOM 576 N N . TYR A 1 73 ? -28.705 11.688 6.218 1.00 48.53 73 TYR A N 1
ATOM 577 C CA . TYR A 1 73 ? -29.545 12.561 7.025 1.00 48.53 73 TYR A CA 1
ATOM 578 C C . TYR A 1 73 ? -29.848 13.795 6.175 1.00 48.53 73 TYR A C 1
ATOM 580 O O . TYR A 1 73 ? -29.022 14.700 6.067 1.00 48.53 73 TYR A O 1
ATOM 588 N N . GLN A 1 74 ? -31.021 13.819 5.536 1.00 44.69 74 GLN A N 1
ATOM 589 C CA . GLN A 1 74 ? -31.599 15.086 5.109 1.00 44.69 74 GLN A CA 1
ATOM 590 C C . GLN A 1 74 ? -31.855 15.907 6.369 1.00 44.69 74 GLN A C 1
ATOM 592 O O . GLN A 1 74 ? -32.629 15.511 7.241 1.00 44.69 74 GLN A O 1
ATOM 597 N N . GLN A 1 75 ? -31.162 17.035 6.482 1.00 49.25 75 GLN A N 1
ATOM 598 C CA . GLN A 1 75 ? -31.459 18.036 7.489 1.00 49.25 75 GLN A CA 1
ATOM 599 C C . GLN A 1 75 ? -32.823 18.642 7.152 1.00 49.25 75 GLN A C 1
ATOM 601 O O . GLN A 1 75 ? -32.908 19.620 6.415 1.00 49.25 75 GLN A O 1
ATOM 606 N N . HIS A 1 76 ? -33.897 18.063 7.687 1.00 43.97 76 HIS A N 1
ATOM 607 C CA . HIS A 1 76 ? -35.153 18.784 7.829 1.00 43.97 76 HIS A CA 1
ATOM 608 C C . HIS A 1 76 ? -34.904 19.919 8.823 1.00 43.97 76 HIS A C 1
ATOM 610 O O . HIS A 1 76 ? -34.924 19.728 10.036 1.00 43.97 76 HIS A O 1
ATOM 616 N N . HIS A 1 77 ? -34.600 21.100 8.289 1.00 47.31 77 HIS A N 1
ATOM 617 C CA . HIS A 1 77 ? -34.841 22.340 9.004 1.00 47.31 77 HIS A CA 1
ATOM 618 C C . HIS A 1 77 ? -36.358 22.498 9.127 1.00 47.31 77 HIS A C 1
ATOM 620 O O . HIS A 1 77 ? -37.096 22.416 8.141 1.00 47.31 77 HIS A O 1
ATOM 626 N N . SER A 1 78 ? -36.829 22.693 10.347 1.00 33.97 78 SER A N 1
ATOM 627 C CA . SER A 1 78 ? -38.141 23.261 10.617 1.00 33.97 78 SER A CA 1
ATOM 628 C C . SER A 1 78 ? -38.034 24.178 11.835 1.00 33.97 78 SER A C 1
ATOM 630 O O . SER A 1 78 ? -37.121 23.977 12.638 1.00 33.97 78 SER A O 1
ATOM 632 N N . PRO A 1 79 ? -38.868 25.230 11.850 1.00 54.84 79 PRO A N 1
ATOM 633 C CA . PRO A 1 79 ? -38.536 26.564 12.354 1.00 54.84 79 PRO A CA 1
ATOM 634 C C . PRO A 1 79 ? -38.430 26.684 13.873 1.00 54.84 79 PRO A C 1
ATOM 636 O O . PRO A 1 79 ? -39.075 25.883 14.586 1.00 54.84 79 PRO A O 1
#

Organism: Lupinus albus (NCBI:txid3870)

pLDDT: mean 86.49, std 17.3, range [33.97, 98.5]

Secondary structure (DSSP, 8-state):
-HHHHHHHHT--------PPPSSS--S------HHHHHHH-------HHHHHHHHHHHHHHHTT-PPPP----------

InterPro domains:
  IPR036291 NAD(P)-binding domain superfamily [SSF51735] (1-65)

Sequence (79 aa):
MVGMLEELLNKKAKKHVIKMPINGDVPYTHANVSLAYKELGYKPTTDLAKGLKKFVKWYVGYYGIQSIPVTHYQQHHSP